Protein AF-A0A455SJP2-F1 (afdb_monomer_lite)

Organism: NCBI:txid2490863

Secondary structure (DSSP, 8-state):
----EEEEEEHHHHHHHHHHH-TT-EEEE-HHHH-TTS-S-SEEEHHHHHHHHHHH-TTGGGSEEEEEE-SS-EEEE-TTT-SSEEEEEE-TT-PPPTTSGGGSS------

Structure (mmCIF, N/CA/C/O backbone):
data_AF-A0A455SJP2-F1
#
_entry.id   AF-A0A455SJP2-F1
#
loop_
_atom_site.group_PDB
_atom_site.id
_atom_site.type_symbol
_atom_site.label_atom_id
_atom_site.label_alt_id
_atom_site.label_comp_id
_atom_site.label_asym_id
_atom_site.label_entity_id
_atom_site.label_seq_id
_atom_site.pdbx_PDB_ins_code
_atom_site.Cartn_x
_atom_site.Cartn_y
_atom_site.Cartn_z
_atom_site.occupancy
_atom_site.B_iso_or_equiv
_atom_site.auth_seq_id
_atom_site.auth_comp_id
_atom_site.auth_asym_id
_atom_site.auth_atom_id
_atom_site.pdbx_PDB_model_num
ATOM 1 N N . MET A 1 1 ? 4.182 24.816 -8.956 1.00 43.69 1 MET A N 1
ATOM 2 C CA . MET A 1 1 ? 3.120 24.261 -8.093 1.00 43.69 1 MET A CA 1
ATOM 3 C C . MET A 1 1 ? 3.135 22.757 -8.283 1.00 43.69 1 MET A C 1
ATOM 5 O O . MET A 1 1 ? 2.723 22.291 -9.335 1.00 43.69 1 MET A O 1
ATOM 9 N N . SER A 1 2 ? 3.722 22.009 -7.352 1.00 52.28 2 SER A N 1
ATOM 10 C CA . SER A 1 2 ? 3.678 20.546 -7.406 1.00 52.28 2 SER A CA 1
ATOM 11 C C . SER A 1 2 ? 2.285 20.118 -6.950 1.00 52.28 2 SER A C 1
ATOM 13 O O . SER A 1 2 ? 1.953 20.310 -5.784 1.00 52.28 2 SER A O 1
ATOM 15 N N . ASN A 1 3 ? 1.448 19.618 -7.861 1.00 63.84 3 ASN A N 1
ATOM 16 C CA . ASN A 1 3 ? 0.133 19.092 -7.498 1.00 63.84 3 ASN A CA 1
ATOM 17 C C . ASN A 1 3 ? 0.332 17.815 -6.679 1.00 63.84 3 ASN A C 1
ATOM 19 O O . ASN A 1 3 ? 0.771 16.794 -7.207 1.00 63.84 3 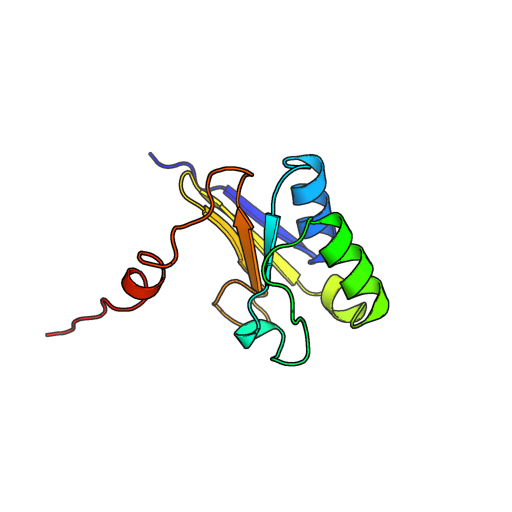ASN A O 1
ATOM 23 N N . MET A 1 4 ? 0.043 17.906 -5.385 1.00 76.81 4 MET A N 1
ATOM 24 C CA . MET A 1 4 ? -0.079 16.757 -4.502 1.00 76.81 4 MET A CA 1
ATOM 25 C C . MET A 1 4 ? -1.540 16.313 -4.522 1.00 76.81 4 MET A C 1
ATOM 27 O O . MET A 1 4 ? -2.436 17.136 -4.343 1.00 76.81 4 MET A O 1
ATOM 31 N N . MET A 1 5 ? -1.776 15.033 -4.788 1.00 84.00 5 MET A N 1
ATOM 32 C CA . MET A 1 5 ? -3.092 14.416 -4.705 1.00 84.00 5 MET A CA 1
ATOM 33 C C . MET A 1 5 ? -3.106 13.436 -3.545 1.00 84.00 5 MET A C 1
ATOM 35 O O . MET A 1 5 ? -2.191 12.628 -3.393 1.00 84.00 5 MET A O 1
ATOM 39 N N . GLU A 1 6 ? -4.166 13.501 -2.755 1.00 89.12 6 GLU A N 1
ATOM 40 C CA . GLU A 1 6 ? -4.402 12.590 -1.647 1.00 89.12 6 GLU A CA 1
ATOM 41 C C . GLU A 1 6 ? -5.743 11.894 -1.851 1.00 89.12 6 GLU A C 1
ATOM 43 O O . GLU A 1 6 ? -6.701 12.492 -2.347 1.00 89.12 6 GLU A O 1
ATOM 48 N N . PHE A 1 7 ? -5.798 10.619 -1.492 1.00 89.56 7 PHE A N 1
ATOM 49 C CA . PHE A 1 7 ? -7.013 9.818 -1.521 1.00 89.56 7 PHE A CA 1
ATOM 50 C C . PHE A 1 7 ? -7.047 8.937 -0.275 1.00 89.56 7 PHE A C 1
ATOM 52 O O . PHE A 1 7 ? -6.045 8.305 0.048 1.00 89.56 7 PHE A O 1
ATOM 59 N N . GLU A 1 8 ? -8.180 8.910 0.420 1.00 94.00 8 GLU A N 1
ATOM 60 C CA . GLU A 1 8 ? -8.366 8.163 1.665 1.00 94.00 8 GLU A CA 1
ATOM 61 C C . GLU A 1 8 ? -9.541 7.200 1.514 1.00 94.00 8 GLU A C 1
ATOM 63 O O . GLU A 1 8 ? -10.636 7.607 1.128 1.00 94.00 8 GLU A O 1
ATOM 68 N N . ASP A 1 9 ? -9.291 5.924 1.792 1.00 95.75 9 ASP A N 1
ATOM 69 C CA . ASP A 1 9 ? -10.266 4.830 1.747 1.00 95.75 9 ASP A CA 1
ATOM 70 C C . ASP A 1 9 ? -9.669 3.622 2.494 1.00 95.75 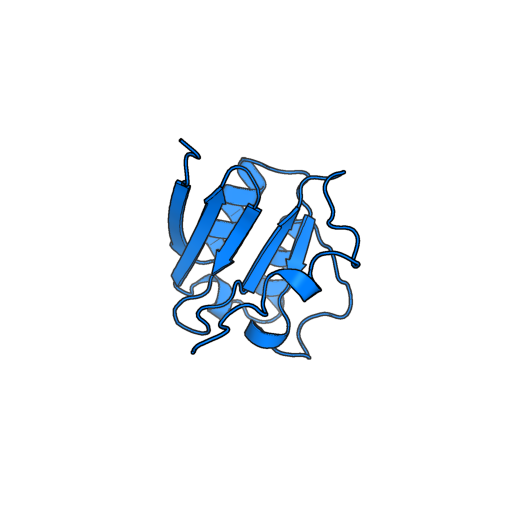9 ASP A C 1
ATOM 72 O O . ASP A 1 9 ? -8.615 3.723 3.114 1.00 95.75 9 ASP A O 1
ATOM 76 N N . THR A 1 10 ? -10.292 2.455 2.433 1.00 96.62 10 THR A N 1
ATOM 77 C CA . THR A 1 10 ? -9.679 1.190 2.849 1.00 96.62 10 THR A CA 1
ATOM 78 C C . THR A 1 10 ? -8.402 0.891 2.057 1.00 96.62 10 THR A C 1
ATOM 80 O O . THR A 1 10 ? -8.253 1.290 0.892 1.00 96.62 10 THR A O 1
ATOM 83 N N . LEU A 1 11 ? -7.479 0.135 2.656 1.00 95.19 11 LEU A N 1
ATOM 84 C CA . LEU A 1 11 ? -6.261 -0.320 1.983 1.00 95.19 11 LEU A CA 1
ATOM 85 C C . LEU A 1 11 ? -6.581 -1.081 0.689 1.00 95.19 11 LEU A C 1
ATOM 87 O O . LEU A 1 11 ? -5.916 -0.871 -0.329 1.00 95.19 11 LEU A O 1
ATOM 91 N N . ARG A 1 12 ? -7.631 -1.907 0.694 1.00 95.38 12 ARG A N 1
ATOM 92 C CA . ARG A 1 12 ? -8.132 -2.614 -0.490 1.00 95.38 12 ARG A CA 1
ATOM 93 C C . ARG A 1 12 ? -8.442 -1.653 -1.631 1.00 95.38 12 ARG A C 1
ATOM 95 O O . ARG A 1 12 ? -7.900 -1.813 -2.726 1.00 95.38 12 ARG A O 1
ATOM 102 N N . ASN A 1 13 ? -9.272 -0.645 -1.376 1.00 94.69 13 ASN A N 1
ATOM 103 C CA . ASN A 1 13 ? -9.681 0.319 -2.395 1.00 94.69 13 ASN A CA 1
ATOM 104 C C . ASN A 1 13 ? -8.494 1.164 -2.870 1.00 94.69 13 ASN A C 1
ATOM 106 O O . ASN A 1 13 ? -8.348 1.408 -4.068 1.00 94.69 13 ASN A O 1
ATOM 110 N N . CYS A 1 14 ? -7.588 1.535 -1.962 1.00 93.69 14 CYS A N 1
ATOM 111 C CA . CYS A 1 14 ? -6.342 2.223 -2.298 1.00 93.69 14 CYS A CA 1
ATOM 112 C C . CYS A 1 14 ? -5.469 1.402 -3.265 1.00 93.69 14 CYS A C 1
ATOM 114 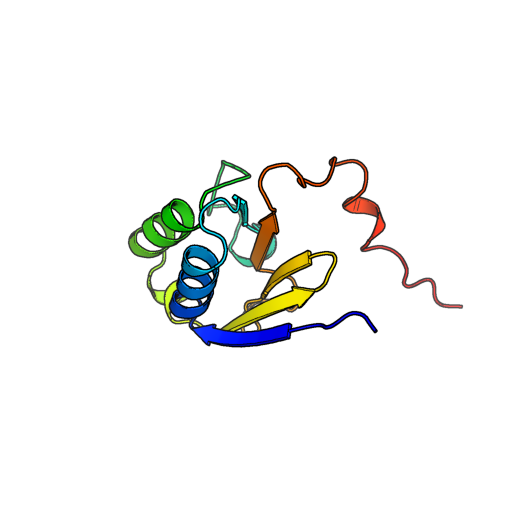O O . CYS A 1 14 ? -5.040 1.914 -4.303 1.00 93.69 14 CYS A O 1
ATOM 116 N N . LEU A 1 15 ? -5.244 0.117 -2.974 1.00 91.81 15 LEU A N 1
ATOM 117 C CA . LEU A 1 15 ? -4.462 -0.782 -3.829 1.00 91.81 15 LEU A CA 1
ATOM 118 C C . LEU A 1 15 ? -5.155 -1.039 -5.176 1.00 91.81 15 LEU A C 1
ATOM 120 O O . LEU A 1 15 ? -4.501 -1.039 -6.218 1.00 91.81 15 LEU A O 1
ATOM 124 N N . GLN A 1 16 ? -6.479 -1.192 -5.197 1.00 91.50 16 GLN A N 1
ATOM 125 C CA . GLN A 1 16 ? -7.240 -1.340 -6.443 1.00 91.50 16 GLN A CA 1
ATOM 126 C C . GLN A 1 16 ? -7.177 -0.077 -7.313 1.00 91.50 16 GLN A C 1
ATOM 128 O O . GLN A 1 16 ? -6.966 -0.166 -8.526 1.00 91.50 16 GLN A O 1
ATOM 133 N N . ALA A 1 17 ? -7.295 1.106 -6.707 1.00 89.88 17 ALA A N 1
ATOM 134 C CA . ALA A 1 17 ? -7.180 2.383 -7.403 1.00 89.88 17 ALA A CA 1
ATOM 135 C C . ALA A 1 17 ? -5.788 2.564 -8.028 1.00 89.88 17 ALA A C 1
ATOM 137 O O . ALA A 1 17 ? -5.670 3.034 -9.164 1.00 89.88 17 ALA A O 1
ATOM 138 N N . VAL A 1 18 ? -4.742 2.153 -7.309 1.00 87.56 18 VAL A N 1
ATOM 139 C CA . VAL A 1 18 ? -3.370 2.099 -7.818 1.00 87.56 18 VAL A CA 1
ATOM 140 C C . VAL A 1 18 ? -3.266 1.147 -9.002 1.00 87.56 18 VAL A C 1
ATOM 142 O O . VAL A 1 18 ? -2.797 1.558 -10.060 1.00 87.56 18 VAL A O 1
ATOM 145 N N . GLN A 1 19 ? -3.717 -0.101 -8.852 1.00 87.94 19 GLN A N 1
ATOM 146 C CA . GLN A 1 19 ? -3.628 -1.115 -9.903 1.00 87.94 19 GLN A CA 1
ATOM 147 C C . GLN A 1 19 ? -4.358 -0.668 -11.176 1.00 87.94 19 GLN A C 1
ATOM 149 O O . GLN A 1 19 ? -3.876 -0.909 -12.282 1.00 87.94 19 GLN A O 1
ATOM 154 N N . SER A 1 20 ? -5.502 0.006 -11.031 1.00 87.88 20 SER A N 1
ATOM 155 C CA . SER A 1 20 ? -6.276 0.516 -12.163 1.00 87.88 20 SER A CA 1
ATOM 156 C C . SER A 1 20 ? -5.570 1.652 -12.904 1.00 87.88 20 SER A C 1
ATOM 158 O O . SER A 1 20 ? -5.672 1.721 -14.127 1.00 87.88 20 SER A O 1
ATOM 160 N N . ARG A 1 21 ? -4.895 2.561 -12.191 1.00 84.56 21 ARG A N 1
ATOM 161 C CA . ARG A 1 21 ? -4.238 3.732 -12.800 1.00 84.56 21 ARG A CA 1
ATOM 162 C C . ARG A 1 21 ? -2.820 3.437 -13.269 1.00 84.56 21 ARG A C 1
ATOM 164 O O . ARG A 1 21 ? -2.350 4.044 -14.227 1.00 84.56 21 ARG A O 1
ATOM 171 N N . PHE A 1 22 ? -2.150 2.508 -12.603 1.00 83.31 22 PHE A N 1
ATOM 172 C CA . PHE A 1 22 ? -0.742 2.218 -12.806 1.00 83.31 22 PHE A CA 1
ATOM 173 C C . PHE A 1 22 ? -0.469 0.705 -12.771 1.00 83.31 22 PHE A C 1
ATOM 175 O O . PHE A 1 22 ? 0.204 0.201 -11.869 1.00 83.31 22 PHE A O 1
ATOM 182 N N . PRO A 1 23 ? -0.958 -0.046 -13.771 1.00 81.81 23 PRO A N 1
ATOM 183 C CA . PRO A 1 23 ? -0.954 -1.509 -13.745 1.00 81.81 23 PRO A CA 1
ATOM 184 C C . PRO A 1 23 ? 0.444 -2.139 -13.776 1.00 81.81 23 PRO A C 1
ATOM 186 O O . PRO A 1 23 ? 0.595 -3.319 -13.473 1.00 81.81 23 PRO A O 1
ATOM 189 N N . THR A 1 24 ? 1.467 -1.372 -14.159 1.00 83.50 24 THR A N 1
ATOM 190 C CA . THR A 1 24 ? 2.863 -1.824 -14.243 1.00 83.50 24 THR A CA 1
ATOM 191 C C . THR A 1 24 ? 3.724 -1.350 -13.075 1.00 83.50 24 THR A C 1
ATOM 193 O O . THR A 1 24 ? 4.948 -1.472 -13.149 1.00 83.50 24 THR A O 1
ATOM 196 N N . ASN A 1 25 ? 3.129 -0.755 -12.039 1.00 85.62 25 ASN A N 1
ATOM 197 C CA . ASN A 1 25 ? 3.888 -0.283 -10.890 1.00 85.62 25 ASN A CA 1
ATOM 198 C C . ASN A 1 25 ? 4.414 -1.439 -10.046 1.00 85.62 25 ASN A C 1
ATOM 200 O O . ASN A 1 25 ? 3.814 -2.510 -9.948 1.00 85.62 25 ASN A O 1
ATOM 204 N N . LEU A 1 26 ? 5.552 -1.170 -9.420 1.00 88.94 26 LEU A N 1
ATOM 205 C CA . LEU A 1 26 ? 6.145 -2.012 -8.403 1.00 88.94 26 LEU A CA 1
ATOM 206 C C . LEU A 1 26 ? 5.884 -1.385 -7.040 1.00 88.94 26 LEU A C 1
ATOM 208 O O . LEU A 1 26 ? 6.044 -0.183 -6.861 1.00 88.94 26 LEU A O 1
ATOM 212 N N . ILE A 1 27 ? 5.491 -2.214 -6.091 1.00 89.94 27 ILE A N 1
ATOM 213 C CA . ILE A 1 27 ? 5.280 -1.874 -4.698 1.00 89.94 27 ILE A CA 1
ATOM 214 C C . ILE A 1 27 ? 6.456 -2.411 -3.895 1.00 89.94 27 ILE A C 1
ATOM 216 O O . ILE A 1 27 ? 6.775 -3.598 -3.980 1.00 89.94 27 ILE A O 1
ATOM 220 N N . GLU A 1 28 ? 7.069 -1.538 -3.107 1.00 89.19 28 GLU A N 1
ATOM 221 C CA . GLU A 1 28 ? 7.919 -1.909 -1.982 1.00 89.19 28 GLU A CA 1
ATOM 222 C C . GLU A 1 28 ? 7.109 -1.850 -0.697 1.00 89.19 28 GLU A C 1
ATOM 224 O O . GLU A 1 28 ? 6.375 -0.893 -0.452 1.00 89.19 28 GLU A O 1
ATOM 229 N N . VAL A 1 29 ? 7.244 -2.895 0.110 1.00 88.31 29 VAL A N 1
ATOM 230 C CA . VAL A 1 29 ? 6.532 -3.042 1.376 1.00 88.31 29 VAL A CA 1
ATOM 231 C C . VAL A 1 29 ? 7.441 -2.595 2.513 1.00 88.31 29 VAL A C 1
ATOM 233 O O . VAL A 1 29 ? 8.562 -3.091 2.644 1.00 88.31 29 VAL A O 1
ATOM 236 N N . ASN A 1 30 ? 6.945 -1.696 3.359 1.00 88.38 30 ASN A N 1
ATOM 237 C CA . ASN A 1 30 ? 7.642 -1.279 4.563 1.00 88.38 30 ASN A CA 1
ATOM 238 C C . ASN A 1 30 ? 7.457 -2.312 5.682 1.00 88.38 30 ASN A C 1
ATOM 240 O O . ASN A 1 30 ? 6.406 -2.388 6.325 1.00 88.38 30 ASN A O 1
ATOM 244 N N . GLN A 1 31 ? 8.503 -3.095 5.929 1.00 86.06 31 GLN A N 1
ATOM 245 C CA . GLN A 1 31 ? 8.505 -4.112 6.980 1.00 86.06 31 GLN A CA 1
ATOM 246 C C . GLN A 1 31 ? 8.473 -3.511 8.386 1.00 86.06 31 GLN A C 1
ATOM 248 O O . GLN A 1 31 ? 8.006 -4.176 9.301 1.00 86.06 31 GLN A O 1
ATOM 253 N N . ASP A 1 32 ? 8.869 -2.251 8.565 1.00 85.50 32 ASP A N 1
ATOM 254 C CA . ASP A 1 32 ? 8.789 -1.592 9.871 1.00 85.50 32 ASP A CA 1
ATOM 255 C C . ASP A 1 32 ? 7.336 -1.245 10.238 1.00 85.50 32 ASP A C 1
ATOM 257 O O . ASP A 1 32 ? 6.995 -1.134 11.414 1.00 85.50 32 ASP A O 1
ATOM 261 N N . VAL A 1 33 ? 6.459 -1.097 9.235 1.00 86.75 33 VAL A N 1
ATOM 262 C CA . VAL A 1 33 ? 5.031 -0.791 9.434 1.00 86.75 33 VAL A CA 1
ATOM 263 C C . VAL A 1 33 ? 4.183 -2.059 9.472 1.00 86.75 33 VAL A C 1
ATOM 265 O O . VAL A 1 33 ? 3.239 -2.143 10.257 1.00 86.75 33 VAL A O 1
ATOM 268 N N . LEU A 1 34 ? 4.501 -3.047 8.628 1.00 84.94 34 LEU A N 1
ATOM 269 C CA . LEU A 1 34 ? 3.723 -4.287 8.542 1.00 84.94 34 LEU A CA 1
ATOM 270 C C . LEU A 1 34 ? 4.285 -5.426 9.409 1.00 84.94 34 LEU A C 1
ATOM 272 O O . LEU A 1 34 ? 3.536 -6.321 9.792 1.00 84.94 34 LEU A O 1
ATOM 276 N N . GLY A 1 35 ? 5.571 -5.382 9.759 1.00 79.00 35 GLY A N 1
ATOM 277 C CA . GLY A 1 35 ? 6.308 -6.405 10.507 1.00 79.00 35 GLY A CA 1
ATOM 278 C C . GLY A 1 35 ? 7.331 -7.174 9.652 1.00 79.00 35 GLY A C 1
ATOM 279 O O . GLY A 1 35 ? 7.161 -7.367 8.451 1.00 79.00 35 GLY A O 1
ATOM 280 N N . GLU A 1 36 ? 8.394 -7.688 10.280 1.00 66.12 36 GLU A N 1
ATOM 281 C CA . GLU A 1 36 ? 9.495 -8.406 9.599 1.00 66.12 36 GLU A CA 1
ATOM 282 C C . GLU A 1 36 ? 9.080 -9.751 8.976 1.00 66.12 36 GLU A C 1
ATOM 284 O O . GLU A 1 36 ? 9.699 -10.241 8.033 1.00 66.12 36 GLU A O 1
ATOM 289 N N . ARG A 1 37 ? 8.008 -10.376 9.481 1.00 63.19 37 ARG A N 1
ATOM 290 C CA . ARG A 1 37 ? 7.540 -11.695 9.001 1.00 63.19 37 ARG A CA 1
ATOM 291 C C . ARG A 1 37 ? 6.789 -11.637 7.677 1.00 63.19 37 ARG A C 1
ATOM 293 O O . ARG A 1 37 ? 6.321 -12.660 7.185 1.00 63.19 37 ARG A O 1
ATOM 300 N N . VAL A 1 38 ? 6.637 -10.438 7.140 1.00 60.41 38 VAL A N 1
ATOM 301 C CA . VAL A 1 38 ? 5.619 -10.142 6.151 1.00 60.41 38 VAL A CA 1
ATOM 302 C C . VAL A 1 38 ? 6.117 -10.408 4.734 1.00 60.41 38 VAL A C 1
ATOM 304 O O . VAL A 1 38 ? 5.336 -10.892 3.924 1.00 60.41 38 VAL A O 1
ATOM 307 N N . PHE A 1 39 ? 7.408 -10.218 4.425 1.00 63.44 39 PHE A N 1
ATOM 308 C CA . PHE A 1 39 ? 7.916 -10.502 3.076 1.00 63.44 39 PHE A CA 1
ATOM 309 C C . PHE A 1 39 ? 9.440 -10.621 2.968 1.00 63.44 39 PHE A C 1
ATOM 311 O O . PHE A 1 39 ? 10.178 -9.825 3.530 1.00 63.44 39 PHE A O 1
ATOM 318 N N . SER A 1 40 ? 9.928 -11.544 2.135 1.00 61.34 40 SER A N 1
ATOM 319 C CA . SER A 1 40 ? 11.356 -11.664 1.788 1.00 61.34 40 SER A CA 1
ATOM 320 C C . SER A 1 40 ? 11.742 -11.004 0.454 1.00 61.34 40 SER A C 1
ATOM 322 O O . SER A 1 40 ? 12.928 -10.848 0.167 1.00 61.34 40 SER A O 1
ATOM 324 N N . LEU A 1 41 ? 10.770 -10.600 -0.375 1.00 62.06 41 LEU A N 1
ATOM 325 C CA . LEU A 1 41 ? 11.007 -10.048 -1.715 1.00 62.06 41 LEU A CA 1
ATOM 326 C C . LEU A 1 41 ? 10.579 -8.576 -1.787 1.00 62.06 41 LEU A C 1
ATOM 328 O O . LEU A 1 41 ? 9.450 -8.237 -1.454 1.00 62.06 41 LEU A O 1
ATOM 332 N N . ARG A 1 42 ? 11.518 -7.716 -2.213 1.00 70.19 42 ARG A N 1
ATOM 333 C CA . ARG A 1 42 ? 11.460 -6.245 -2.092 1.00 70.19 42 ARG A CA 1
ATOM 334 C C . ARG A 1 42 ? 10.436 -5.539 -2.976 1.00 70.19 42 ARG A C 1
ATOM 336 O O . ARG A 1 42 ? 9.872 -4.555 -2.529 1.00 70.19 42 ARG A O 1
ATOM 343 N N . TYR A 1 43 ? 10.237 -5.999 -4.210 1.00 82.12 43 TYR A N 1
ATOM 344 C CA . TYR A 1 43 ? 9.389 -5.322 -5.195 1.00 82.12 43 TYR A CA 1
ATOM 345 C C . TYR A 1 43 ? 8.373 -6.293 -5.789 1.00 82.12 43 TYR A C 1
ATOM 347 O O . TYR A 1 43 ? 8.745 -7.382 -6.238 1.00 82.12 43 TYR A O 1
ATOM 355 N N . ARG A 1 44 ? 7.099 -5.894 -5.801 1.00 84.56 44 ARG A N 1
ATOM 356 C CA . ARG A 1 44 ? 5.966 -6.707 -6.265 1.00 84.56 44 ARG A CA 1
ATOM 357 C C . ARG A 1 44 ? 4.988 -5.909 -7.097 1.00 84.56 44 ARG A C 1
ATOM 359 O O . ARG A 1 44 ? 4.849 -4.712 -6.903 1.00 84.56 44 ARG A O 1
ATOM 366 N N . SER A 1 45 ? 4.276 -6.564 -7.999 1.00 88.38 45 SER A N 1
ATOM 367 C CA . SER A 1 45 ? 3.101 -5.939 -8.606 1.00 88.38 45 SER A CA 1
ATOM 368 C C . SER A 1 45 ? 2.016 -5.705 -7.551 1.00 88.38 45 SER A C 1
ATOM 370 O O . SER A 1 45 ? 1.933 -6.429 -6.557 1.00 88.38 45 SER A O 1
ATOM 372 N N . THR A 1 46 ? 1.147 -4.718 -7.769 1.00 88.94 46 THR A N 1
ATOM 373 C CA . THR A 1 46 ? 0.027 -4.468 -6.851 1.00 88.94 46 THR A CA 1
ATOM 374 C C . THR A 1 46 ? -0.894 -5.686 -6.727 1.00 88.94 46 THR A C 1
ATOM 376 O O . THR A 1 46 ? -1.359 -5.978 -5.629 1.00 88.94 46 THR A O 1
ATOM 379 N N . LEU A 1 47 ? -1.084 -6.455 -7.807 1.00 88.38 47 LEU A N 1
ATOM 380 C CA . LEU A 1 47 ? -1.830 -7.720 -7.778 1.00 88.38 47 LEU A CA 1
ATOM 381 C C . LEU A 1 47 ? -1.230 -8.747 -6.812 1.00 88.38 47 LEU A C 1
ATOM 383 O O . LEU A 1 47 ? -1.967 -9.351 -6.039 1.00 88.38 47 LEU A O 1
ATOM 387 N N . GLU A 1 48 ? 0.092 -8.938 -6.832 1.00 88.62 48 GLU A N 1
ATOM 388 C CA . GLU A 1 48 ? 0.759 -9.872 -5.917 1.00 88.62 48 GLU A CA 1
ATOM 389 C C . GLU A 1 48 ? 0.612 -9.435 -4.456 1.00 88.62 48 GLU A C 1
ATOM 391 O O . GLU A 1 48 ? 0.417 -10.283 -3.590 1.00 88.62 48 GLU A O 1
ATOM 396 N N . VAL A 1 49 ? 0.678 -8.127 -4.179 1.00 89.38 49 VAL A N 1
ATOM 397 C CA . VAL A 1 49 ? 0.494 -7.588 -2.820 1.00 89.38 49 VAL A CA 1
ATOM 398 C C . VAL A 1 49 ? -0.935 -7.808 -2.329 1.00 89.38 49 VAL A C 1
ATOM 400 O O . VAL A 1 49 ? -1.114 -8.268 -1.205 1.00 89.38 49 VAL A O 1
ATOM 403 N N . VAL A 1 50 ? -1.944 -7.530 -3.161 1.00 89.94 50 VAL A N 1
ATOM 404 C CA . VAL A 1 50 ? -3.353 -7.766 -2.805 1.00 89.94 50 VAL A CA 1
ATOM 405 C C . VAL A 1 50 ? -3.600 -9.251 -2.552 1.00 89.94 50 VAL A C 1
ATOM 407 O O . VAL A 1 50 ? -4.095 -9.601 -1.486 1.00 89.94 50 VAL A O 1
ATOM 410 N N . ALA A 1 51 ? -3.205 -10.122 -3.484 1.00 89.75 51 ALA A N 1
ATOM 411 C CA . ALA A 1 51 ? -3.421 -11.562 -3.361 1.00 89.75 51 ALA A CA 1
ATOM 412 C C . ALA A 1 51 ? -2.732 -12.150 -2.120 1.00 89.75 51 ALA A C 1
ATOM 414 O O . ALA A 1 51 ? -3.270 -13.035 -1.457 1.00 89.75 51 ALA A O 1
ATOM 415 N N . TRP A 1 52 ? -1.540 -11.652 -1.790 1.00 87.00 52 TRP A N 1
ATOM 416 C CA . TRP A 1 52 ? -0.849 -12.055 -0.574 1.00 87.00 52 TRP A CA 1
ATOM 417 C C . TRP A 1 52 ? -1.580 -11.565 0.684 1.00 87.00 52 TRP A C 1
ATOM 419 O O . TRP A 1 52 ? -1.839 -12.381 1.565 1.00 87.00 52 TRP A O 1
ATOM 429 N N . LEU A 1 53 ? -1.989 -10.291 0.744 1.00 89.25 53 LEU A N 1
ATOM 430 C CA . LEU A 1 53 ? -2.725 -9.745 1.890 1.00 89.25 53 LEU A CA 1
ATOM 431 C C . LEU A 1 53 ? -4.038 -10.483 2.140 1.00 89.25 53 LEU A C 1
ATOM 433 O O . LEU A 1 53 ? -4.364 -10.776 3.285 1.00 89.25 53 LEU A O 1
ATOM 437 N N . GLU A 1 54 ? -4.759 -10.844 1.081 1.00 91.56 54 GLU A N 1
ATOM 438 C CA . GLU A 1 54 ? -5.986 -11.638 1.190 1.00 91.56 54 GLU A CA 1
ATOM 439 C C . GLU A 1 54 ? -5.751 -12.991 1.868 1.00 91.56 54 GLU A C 1
ATOM 441 O O . GLU A 1 54 ? -6.648 -13.510 2.533 1.00 91.56 54 GLU A O 1
ATOM 446 N N . HIS A 1 55 ? -4.552 -13.557 1.721 1.00 88.62 55 HIS A N 1
ATOM 447 C CA . HIS A 1 55 ? -4.201 -14.847 2.299 1.00 88.62 55 HIS A CA 1
ATOM 448 C C . HIS A 1 55 ? -3.597 -14.740 3.704 1.00 88.62 55 HIS A C 1
ATOM 450 O O . HIS A 1 55 ? -3.830 -15.617 4.534 1.00 88.62 55 HIS A O 1
ATOM 456 N N . THR A 1 56 ? -2.798 -13.705 3.975 1.00 86.44 56 THR A N 1
ATOM 457 C CA . THR A 1 56 ? -2.023 -13.609 5.221 1.00 86.44 56 THR A CA 1
ATOM 458 C C . THR A 1 56 ? -2.650 -12.723 6.280 1.00 86.44 56 THR A C 1
ATOM 460 O O . THR A 1 56 ? -2.546 -13.041 7.461 1.00 86.44 56 THR A O 1
ATOM 463 N N . ASP A 1 57 ? -3.259 -11.609 5.879 1.00 88.56 57 ASP A N 1
ATOM 464 C CA . ASP A 1 57 ? -3.889 -10.657 6.792 1.00 88.56 57 ASP A CA 1
ATOM 465 C C . ASP A 1 57 ? -5.016 -9.895 6.072 1.00 88.56 57 ASP A C 1
ATOM 467 O O . ASP A 1 57 ? -4.868 -8.722 5.710 1.00 88.56 57 ASP A O 1
ATOM 471 N N . PRO A 1 58 ? -6.161 -10.555 5.822 1.00 90.62 58 PRO A N 1
ATOM 472 C CA . PRO A 1 58 ? -7.277 -9.928 5.127 1.00 90.62 58 PRO A CA 1
ATOM 473 C C . PRO A 1 58 ? -7.904 -8.787 5.935 1.00 90.62 58 PRO A C 1
ATOM 475 O O . PRO A 1 58 ? -8.569 -7.938 5.351 1.00 90.62 58 PRO A O 1
ATOM 478 N N . ALA A 1 59 ? -7.691 -8.738 7.255 1.00 92.12 59 ALA A N 1
ATOM 479 C CA . ALA A 1 59 ? -8.170 -7.639 8.087 1.00 92.12 59 ALA A CA 1
ATOM 480 C C . ALA A 1 59 ? -7.410 -6.338 7.791 1.00 92.12 59 ALA A C 1
ATOM 482 O O . ALA A 1 59 ? -8.025 -5.274 7.774 1.00 92.12 59 ALA A O 1
ATOM 483 N N . LEU A 1 60 ? -6.112 -6.421 7.467 1.00 91.50 60 LEU A N 1
ATOM 484 C CA . LEU A 1 60 ? -5.320 -5.259 7.053 1.00 91.50 60 LEU A CA 1
ATOM 485 C C . LEU A 1 60 ? -5.906 -4.563 5.815 1.00 91.50 60 LEU A C 1
ATOM 487 O O . LEU A 1 60 ? -5.829 -3.344 5.693 1.00 91.50 60 LEU A O 1
ATOM 491 N N . LEU A 1 61 ? -6.507 -5.320 4.892 1.00 93.69 61 LEU A N 1
ATOM 492 C CA . LEU A 1 61 ? -7.115 -4.764 3.677 1.00 93.69 61 LEU A CA 1
ATOM 493 C C . LEU A 1 61 ? -8.307 -3.847 3.965 1.00 93.69 61 LEU A C 1
ATOM 495 O O . LEU A 1 61 ? -8.604 -2.972 3.154 1.00 93.69 61 LEU A O 1
ATOM 499 N N . GLU A 1 62 ? -8.953 -4.021 5.111 1.00 96.00 62 GLU A N 1
ATOM 500 C CA . GLU A 1 62 ? -10.105 -3.224 5.527 1.00 96.00 62 GLU A CA 1
ATOM 501 C C . GLU A 1 62 ? -9.694 -2.017 6.390 1.00 96.00 62 GLU A C 1
ATOM 503 O O . GLU A 1 62 ? -10.537 -1.198 6.756 1.00 96.00 62 GLU A O 1
ATOM 508 N N . GLU A 1 63 ? -8.403 -1.866 6.709 1.00 95.56 63 GLU A N 1
ATOM 509 C CA . GLU A 1 63 ? -7.928 -0.724 7.485 1.00 95.56 63 GLU A CA 1
ATOM 510 C C . GLU A 1 63 ? -7.968 0.581 6.681 1.00 95.56 63 GLU A C 1
ATOM 512 O O . GLU A 1 63 ? -7.700 0.573 5.474 1.00 95.56 63 GLU A O 1
ATOM 517 N N . PRO A 1 64 ? -8.231 1.724 7.345 1.00 96.94 64 PRO A N 1
ATOM 518 C CA . PRO A 1 64 ? -8.078 3.032 6.732 1.00 96.94 64 PRO A CA 1
ATOM 519 C C . PRO A 1 64 ? -6.659 3.231 6.201 1.00 96.94 64 PRO A C 1
ATOM 521 O O . PRO A 1 64 ? -5.673 3.047 6.917 1.00 96.94 64 PRO A O 1
ATOM 524 N N . ALA A 1 65 ? -6.571 3.661 4.953 1.00 96.56 65 ALA A N 1
ATOM 525 C CA . ALA A 1 65 ? -5.345 3.917 4.234 1.00 96.56 65 ALA A CA 1
ATOM 526 C C . ALA A 1 65 ? -5.432 5.257 3.502 1.00 96.56 65 ALA A C 1
ATOM 528 O O . ALA A 1 65 ? -6.500 5.732 3.113 1.00 96.56 65 ALA A O 1
ATOM 529 N N . LYS A 1 66 ? -4.267 5.863 3.297 1.00 95.25 66 LYS A N 1
ATOM 530 C CA . LYS A 1 66 ? -4.118 7.123 2.582 1.00 95.25 66 LYS A CA 1
ATOM 531 C C . LYS A 1 66 ? -3.106 6.960 1.465 1.00 95.25 66 LYS A C 1
ATOM 533 O O . LYS A 1 66 ? -1.934 6.708 1.728 1.00 95.25 66 LYS A O 1
ATOM 538 N N . VAL A 1 67 ? -3.547 7.133 0.228 1.00 92.94 67 VAL A N 1
ATOM 539 C CA . VAL A 1 67 ? -2.675 7.268 -0.938 1.00 92.94 67 VAL A CA 1
ATOM 540 C C . VAL A 1 67 ? -2.217 8.718 -1.018 1.00 92.94 67 VAL A C 1
ATOM 542 O O . VAL A 1 67 ? -3.039 9.632 -1.063 1.00 92.94 67 VAL A O 1
ATOM 545 N N . VAL A 1 68 ? -0.907 8.920 -1.096 1.00 90.88 68 VAL A N 1
ATOM 546 C CA . VAL A 1 68 ? -0.283 10.218 -1.349 1.00 90.88 68 VAL A CA 1
ATOM 547 C C . VAL A 1 68 ? 0.459 10.131 -2.675 1.00 90.88 68 VAL A C 1
ATOM 549 O O . VAL A 1 68 ? 1.358 9.309 -2.849 1.00 90.88 68 VAL A O 1
ATOM 552 N N . VAL A 1 69 ? 0.077 10.976 -3.630 1.00 85.81 69 VAL A N 1
ATOM 553 C CA . VAL A 1 69 ? 0.711 11.082 -4.947 1.00 85.81 69 VAL A CA 1
ATOM 554 C C . VAL A 1 69 ? 1.264 12.486 -5.119 1.00 85.81 69 VAL A C 1
ATOM 556 O O . VAL A 1 69 ? 0.560 13.478 -4.955 1.00 85.81 69 VAL A O 1
ATOM 559 N N . SER A 1 70 ? 2.529 12.582 -5.496 1.00 84.06 70 SER A N 1
ATOM 560 C CA . SER A 1 70 ? 3.175 13.822 -5.904 1.00 84.06 70 SER A CA 1
ATOM 561 C C . SER A 1 70 ? 3.955 13.603 -7.198 1.00 84.06 70 SER A C 1
ATOM 563 O O . SER A 1 70 ? 4.054 12.488 -7.707 1.00 84.06 70 SER A O 1
ATOM 565 N N . ALA A 1 71 ? 4.564 14.669 -7.720 1.00 77.50 71 ALA A N 1
ATOM 566 C CA . ALA A 1 71 ? 5.443 14.576 -8.885 1.00 77.50 71 ALA A CA 1
ATOM 567 C C . ALA A 1 71 ? 6.664 13.656 -8.669 1.00 77.50 71 ALA A C 1
ATOM 569 O O . ALA A 1 71 ? 7.278 13.234 -9.643 1.00 77.50 71 ALA A O 1
ATOM 570 N N . GLN A 1 72 ? 7.036 13.373 -7.416 1.00 74.25 72 GLN A N 1
ATOM 571 C CA . GLN A 1 72 ? 8.251 12.626 -7.070 1.00 74.25 72 GLN A CA 1
ATOM 572 C C . GLN A 1 72 ? 7.973 11.260 -6.442 1.00 74.25 72 GLN A C 1
ATOM 574 O O . GLN A 1 72 ? 8.842 10.394 -6.476 1.00 74.25 72 GLN A O 1
ATOM 579 N N . LYS A 1 73 ? 6.793 11.059 -5.847 1.00 81.31 73 LYS A N 1
ATOM 580 C CA . LYS A 1 73 ? 6.487 9.841 -5.095 1.00 81.31 73 LYS A CA 1
ATOM 581 C C . LYS A 1 73 ? 5.021 9.460 -5.183 1.00 81.31 73 LYS A C 1
ATOM 583 O O . LYS A 1 73 ? 4.148 10.318 -5.283 1.00 81.31 73 LYS A O 1
ATOM 588 N N . CYS A 1 74 ? 4.769 8.166 -5.082 1.00 88.50 74 CYS A N 1
ATOM 589 C CA . CYS A 1 74 ? 3.453 7.609 -4.843 1.00 88.50 74 CYS A CA 1
ATOM 590 C C . CYS A 1 74 ? 3.595 6.613 -3.693 1.00 88.50 74 CYS A C 1
ATOM 592 O O . CYS A 1 74 ? 4.443 5.727 -3.743 1.00 88.50 74 CYS A O 1
ATOM 594 N N . GLU A 1 75 ? 2.835 6.801 -2.625 1.00 93.38 75 GLU A N 1
ATOM 595 C CA . GLU A 1 75 ? 2.975 6.015 -1.401 1.00 93.38 75 GLU A CA 1
ATOM 596 C C . GLU A 1 75 ? 1.615 5.797 -0.739 1.00 93.38 75 GLU A C 1
ATOM 598 O O . GLU A 1 75 ? 0.675 6.561 -0.966 1.00 93.38 75 GLU A O 1
ATOM 603 N N . ILE A 1 76 ? 1.502 4.736 0.056 1.00 94.38 76 ILE A N 1
ATOM 604 C CA . ILE A 1 76 ? 0.30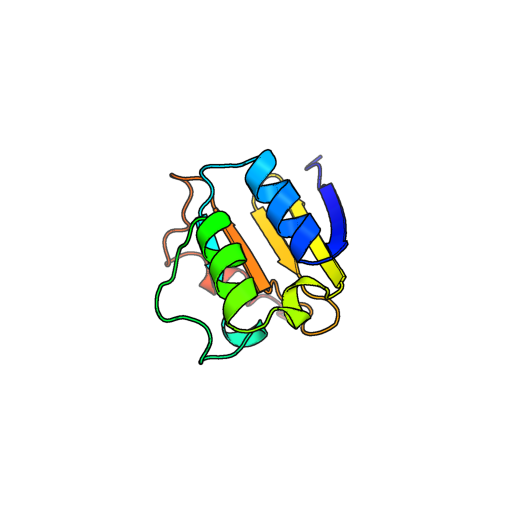9 4.432 0.846 1.00 94.38 76 ILE A CA 1
ATOM 605 C C . ILE A 1 76 ? 0.706 4.400 2.315 1.00 94.38 76 ILE A C 1
ATOM 607 O O . ILE A 1 76 ? 1.609 3.660 2.711 1.00 94.38 76 ILE A O 1
ATOM 611 N N . VAL A 1 77 ? 0.007 5.187 3.123 1.00 95.06 77 VAL A N 1
ATOM 612 C CA . VAL A 1 77 ? 0.172 5.282 4.574 1.00 95.06 77 VAL A CA 1
ATOM 613 C C . VAL A 1 77 ? -0.999 4.579 5.253 1.00 95.06 77 VAL A C 1
ATOM 615 O O . VAL A 1 77 ? -2.138 4.699 4.803 1.00 95.06 77 VAL A O 1
ATOM 618 N N . LEU A 1 78 ? -0.721 3.873 6.349 1.00 94.94 78 LEU A N 1
ATOM 619 C CA . LEU A 1 78 ? -1.731 3.307 7.243 1.00 94.94 78 LEU A CA 1
ATOM 620 C C . LEU A 1 78 ? -1.761 4.146 8.530 1.00 94.94 78 LEU A C 1
ATOM 622 O O . LEU A 1 78 ? -1.030 3.828 9.472 1.00 94.94 78 LEU A O 1
ATOM 626 N N . PRO A 1 79 ? -2.560 5.231 8.590 1.00 92.56 79 PRO A N 1
ATOM 627 C CA . PRO A 1 79 ? -2.510 6.202 9.686 1.00 92.56 79 PRO A CA 1
ATOM 628 C C . PRO A 1 79 ? -2.807 5.598 11.064 1.00 92.56 79 PRO A C 1
ATOM 630 O O . PRO A 1 79 ? -2.331 6.117 12.068 1.00 92.56 79 PRO A O 1
ATOM 633 N N . GLY A 1 80 ? -3.553 4.490 11.126 1.00 91.44 80 GLY A N 1
ATOM 634 C CA . GLY A 1 80 ? -3.807 3.765 12.374 1.00 91.44 80 GLY A CA 1
ATOM 635 C C . GLY A 1 80 ? -2.601 2.991 12.921 1.00 91.44 80 GLY A C 1
ATOM 636 O O . GLY A 1 80 ? -2.623 2.583 14.078 1.00 91.44 80 GLY A O 1
ATOM 637 N N . ARG A 1 81 ? -1.552 2.790 12.111 1.00 90.31 81 ARG A N 1
ATOM 638 C CA . ARG A 1 81 ? -0.369 1.989 12.463 1.00 90.31 81 ARG A CA 1
ATOM 639 C C . ARG A 1 81 ? 0.901 2.814 12.561 1.00 90.31 81 ARG A C 1
ATOM 641 O O . ARG A 1 81 ? 1.680 2.628 13.489 1.00 90.31 81 ARG A O 1
ATOM 648 N N . SER A 1 82 ? 1.135 3.692 11.590 1.00 91.56 82 SER A N 1
ATOM 649 C CA . SER A 1 82 ? 2.375 4.458 11.505 1.00 91.56 82 SER A CA 1
ATOM 650 C C . SER A 1 82 ? 2.182 5.741 10.697 1.00 91.56 82 SER A C 1
ATOM 652 O O . SER A 1 82 ? 1.441 5.734 9.711 1.00 91.56 82 SER A O 1
ATOM 654 N N . PRO A 1 83 ? 2.880 6.836 11.052 1.00 88.69 83 PRO A N 1
ATOM 655 C CA . PRO A 1 83 ? 2.971 8.012 10.190 1.00 88.69 83 PRO A CA 1
ATOM 656 C C . PRO A 1 83 ? 3.847 7.764 8.950 1.00 88.69 83 PRO A C 1
ATOM 658 O O . PRO A 1 83 ? 3.847 8.577 8.027 1.00 88.69 83 PRO A O 1
ATOM 661 N N . HIS A 1 84 ? 4.613 6.670 8.921 1.00 91.25 84 HIS A N 1
ATOM 662 C CA . HIS A 1 84 ? 5.440 6.298 7.780 1.00 91.25 84 HIS A CA 1
ATOM 663 C C . HIS A 1 84 ? 4.641 5.490 6.747 1.00 91.25 84 HIS A C 1
ATOM 665 O O . HIS A 1 84 ? 3.722 4.752 7.115 1.00 91.25 84 HIS A O 1
ATOM 671 N N . PRO A 1 85 ? 5.000 5.573 5.454 1.00 91.94 85 PRO A N 1
ATOM 672 C CA . PRO A 1 85 ? 4.360 4.768 4.425 1.00 91.94 85 PRO A CA 1
ATOM 673 C C . PRO A 1 85 ? 4.499 3.275 4.705 1.00 91.94 85 PRO A C 1
ATOM 675 O O . PRO A 1 85 ? 5.590 2.793 5.005 1.00 91.94 85 PRO A O 1
ATOM 678 N N . ALA A 1 86 ? 3.393 2.549 4.568 1.00 92.31 86 ALA A N 1
ATOM 679 C CA . ALA A 1 86 ? 3.375 1.091 4.561 1.00 92.31 86 ALA A CA 1
ATOM 680 C C . ALA A 1 86 ? 3.802 0.536 3.194 1.00 92.31 86 ALA A C 1
ATOM 682 O O . ALA A 1 86 ? 4.347 -0.564 3.112 1.00 92.31 86 ALA A O 1
ATOM 683 N N . PHE A 1 87 ? 3.568 1.304 2.125 1.00 92.00 87 PHE A N 1
ATOM 684 C CA . PHE A 1 87 ? 3.887 0.911 0.759 1.00 92.00 87 PHE A CA 1
ATOM 685 C C . PHE A 1 87 ? 4.455 2.089 -0.035 1.00 92.00 87 PHE A C 1
ATOM 687 O O . PHE A 1 87 ? 3.870 3.173 -0.034 1.00 92.00 87 PHE A O 1
ATOM 694 N N . TRP A 1 88 ? 5.538 1.858 -0.775 1.00 91.88 88 TRP A N 1
ATOM 695 C CA . TRP A 1 88 ? 6.057 2.793 -1.779 1.00 91.88 88 TRP A CA 1
ATOM 696 C C . TRP A 1 88 ? 5.819 2.253 -3.177 1.00 91.88 88 TRP A C 1
ATOM 698 O O . TRP A 1 88 ? 6.023 1.070 -3.434 1.00 91.88 88 TRP A O 1
ATOM 708 N N . LEU A 1 89 ? 5.386 3.122 -4.083 1.00 89.69 89 LEU A N 1
ATOM 709 C CA . LEU A 1 89 ? 5.029 2.769 -5.443 1.00 89.69 89 LEU A CA 1
ATOM 710 C C . LEU A 1 89 ? 6.017 3.385 -6.420 1.00 89.69 89 LEU A C 1
ATOM 712 O O . LEU A 1 89 ? 6.187 4.602 -6.488 1.00 89.69 89 LEU A O 1
ATOM 716 N N . TYR A 1 90 ? 6.609 2.523 -7.233 1.00 86.50 90 TYR A N 1
ATOM 717 C CA . TYR A 1 90 ? 7.600 2.881 -8.228 1.00 86.50 90 TYR A CA 1
ATOM 718 C C . TYR A 1 90 ? 7.089 2.550 -9.620 1.00 86.50 90 TYR A C 1
ATOM 720 O O . TYR A 1 90 ? 6.621 1.441 -9.898 1.00 86.50 90 TYR A O 1
ATOM 728 N N . HIS A 1 91 ? 7.226 3.507 -10.532 1.00 78.94 91 HIS A N 1
ATOM 729 C CA . HIS A 1 91 ? 7.051 3.230 -11.949 1.00 78.94 91 HIS A CA 1
ATOM 730 C C . HIS A 1 91 ? 8.192 2.338 -12.443 1.00 78.94 91 HIS A C 1
ATOM 732 O O . HIS A 1 91 ? 9.351 2.498 -12.052 1.00 78.94 91 HIS A O 1
ATOM 738 N N . ARG A 1 92 ? 7.873 1.398 -13.334 1.00 66.12 92 ARG A N 1
ATOM 739 C CA . ARG A 1 92 ? 8.855 0.490 -13.933 1.00 66.12 92 ARG A CA 1
ATOM 740 C C . ARG A 1 92 ? 9.889 1.311 -14.723 1.00 66.12 92 ARG A C 1
ATOM 742 O O . ARG A 1 92 ? 9.570 1.829 -15.786 1.00 66.12 92 ARG A O 1
ATOM 749 N N . GLY A 1 93 ? 11.099 1.454 -14.177 1.00 60.59 93 GLY A N 1
ATOM 750 C CA . GLY A 1 93 ? 12.181 2.285 -14.732 1.00 60.59 93 GLY A CA 1
ATOM 751 C C . GLY A 1 93 ? 12.583 3.498 -13.879 1.00 60.59 93 GLY A C 1
ATOM 752 O O . GLY A 1 93 ? 13.624 4.083 -14.145 1.00 60.59 93 GLY A O 1
ATOM 753 N N . ASN A 1 94 ? 11.813 3.835 -12.839 1.00 62.69 94 ASN A N 1
ATOM 754 C CA . ASN A 1 94 ? 12.129 4.882 -11.860 1.00 62.69 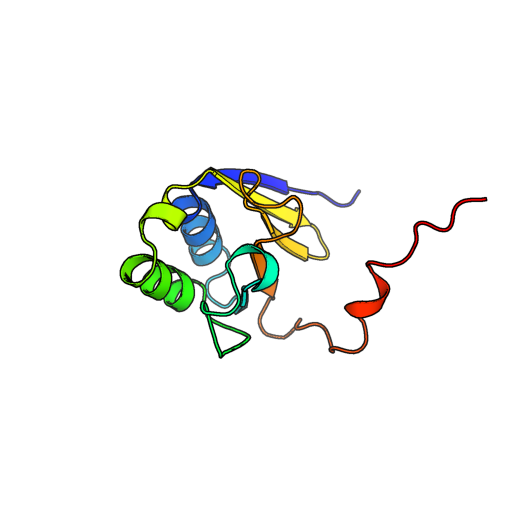94 ASN A CA 1
ATOM 755 C C . ASN A 1 94 ? 12.240 4.280 -10.449 1.00 62.69 94 ASN A C 1
ATOM 757 O O . ASN A 1 94 ? 11.557 4.700 -9.515 1.00 62.69 94 ASN A O 1
ATOM 761 N N . MET A 1 95 ? 13.031 3.211 -10.327 1.00 62.72 95 MET A N 1
ATOM 762 C CA . MET A 1 95 ? 13.374 2.669 -9.015 1.00 62.72 95 MET A CA 1
ATOM 763 C C . MET A 1 95 ? 14.514 3.511 -8.440 1.00 62.72 95 MET A C 1
ATOM 765 O O . MET A 1 95 ? 15.486 3.741 -9.164 1.00 62.72 95 MET A O 1
ATOM 769 N N . PRO A 1 96 ? 14.420 3.974 -7.184 1.00 60.59 96 PRO A N 1
ATOM 770 C CA . PRO A 1 96 ? 15.499 4.725 -6.571 1.00 60.59 96 PRO A CA 1
ATOM 771 C C . PRO A 1 96 ? 16.745 3.843 -6.514 1.00 60.59 96 PRO A C 1
ATOM 773 O O . PRO A 1 96 ? 16.696 2.704 -6.035 1.00 60.59 96 PRO A O 1
ATOM 776 N N . ASP A 1 97 ? 17.867 4.369 -7.000 1.00 54.62 97 ASP A N 1
ATOM 777 C CA . ASP A 1 97 ? 19.157 3.761 -6.713 1.00 54.62 97 ASP A CA 1
ATOM 778 C C . ASP A 1 97 ? 19.378 3.860 -5.194 1.00 54.62 97 ASP A C 1
ATOM 780 O O . ASP A 1 97 ? 19.138 4.906 -4.578 1.00 54.62 97 ASP A O 1
ATOM 784 N N . ARG A 1 98 ? 19.751 2.751 -4.543 1.00 50.81 98 ARG A N 1
ATOM 785 C CA . ARG A 1 98 ? 19.727 2.618 -3.065 1.00 50.81 98 ARG A CA 1
ATOM 786 C C . ARG A 1 98 ? 20.636 3.623 -2.343 1.00 50.81 98 ARG A C 1
ATOM 788 O O . ARG A 1 98 ? 20.574 3.732 -1.121 1.00 50.81 98 ARG A O 1
ATOM 795 N N . THR A 1 99 ? 21.465 4.356 -3.071 1.00 49.00 99 THR A N 1
ATOM 796 C CA . THR A 1 99 ? 22.336 5.423 -2.575 1.00 49.00 99 THR A CA 1
ATOM 797 C C . THR A 1 99 ? 21.589 6.674 -2.104 1.00 49.00 99 THR A C 1
ATOM 799 O O . THR A 1 99 ? 22.158 7.427 -1.314 1.00 49.00 99 THR A O 1
ATOM 802 N N . GLU A 1 100 ? 20.337 6.901 -2.518 1.00 45.72 100 GLU A N 1
ATOM 803 C CA . GLU A 1 100 ? 19.632 8.163 -2.217 1.00 45.72 100 GLU A CA 1
ATOM 804 C C . GLU A 1 100 ? 18.585 8.068 -1.095 1.00 45.72 100 GLU A C 1
ATOM 806 O O . GLU A 1 100 ? 18.268 9.073 -0.457 1.00 45.72 100 GLU A O 1
ATOM 811 N N . VAL A 1 101 ? 18.094 6.867 -0.770 1.00 46.88 101 VAL A N 1
ATOM 812 C CA . VAL A 1 101 ? 16.967 6.696 0.171 1.00 46.88 101 VAL A CA 1
ATOM 813 C C . VAL A 1 101 ? 17.364 6.988 1.630 1.00 46.88 101 VAL A C 1
ATOM 815 O O . VAL A 1 101 ? 16.544 7.459 2.412 1.00 46.88 101 VAL A O 1
ATOM 818 N N . HIS A 1 102 ? 18.644 6.835 1.993 1.00 44.88 102 HIS A N 1
ATOM 819 C CA . HIS A 1 102 ? 19.131 7.168 3.342 1.00 44.88 102 HIS A CA 1
ATOM 820 C C . HIS A 1 102 ? 19.339 8.669 3.600 1.00 44.88 102 HIS A C 1
ATOM 822 O O . HIS A 1 102 ? 19.558 9.051 4.748 1.00 44.88 102 HIS A O 1
ATOM 828 N N . LYS A 1 103 ? 19.274 9.544 2.585 1.00 37.72 103 LYS A N 1
ATOM 829 C CA . LYS A 1 103 ? 19.490 10.988 2.795 1.00 37.72 103 LYS A CA 1
ATOM 830 C C . LYS A 1 103 ? 18.218 11.783 3.094 1.00 37.72 103 LYS A C 1
ATOM 832 O O . LYS A 1 103 ? 18.323 12.907 3.569 1.00 37.72 103 LYS A O 1
ATOM 837 N N . ALA A 1 104 ? 17.030 11.220 2.872 1.00 43.16 104 ALA A N 1
ATOM 838 C CA . ALA A 1 104 ? 15.774 11.957 3.035 1.00 43.16 104 ALA A CA 1
ATOM 839 C C . ALA A 1 104 ? 15.154 11.879 4.447 1.00 43.16 104 ALA A C 1
ATOM 841 O O . ALA A 1 104 ? 14.169 12.564 4.705 1.00 43.16 104 ALA A O 1
ATOM 842 N N . GLN A 1 105 ? 15.713 11.084 5.370 1.00 46.50 105 GLN A N 1
ATOM 843 C CA . GLN A 1 105 ? 15.182 10.927 6.739 1.00 46.50 105 GLN A CA 1
ATOM 844 C C . GLN A 1 105 ? 16.058 11.544 7.844 1.00 46.50 105 GLN A C 1
ATOM 846 O O . GLN A 1 105 ? 15.755 11.384 9.021 1.00 46.50 105 GLN A O 1
ATOM 851 N N . GLY A 1 106 ? 17.108 12.292 7.497 1.00 42.56 106 GLY A N 1
ATOM 852 C CA . GLY A 1 106 ? 18.004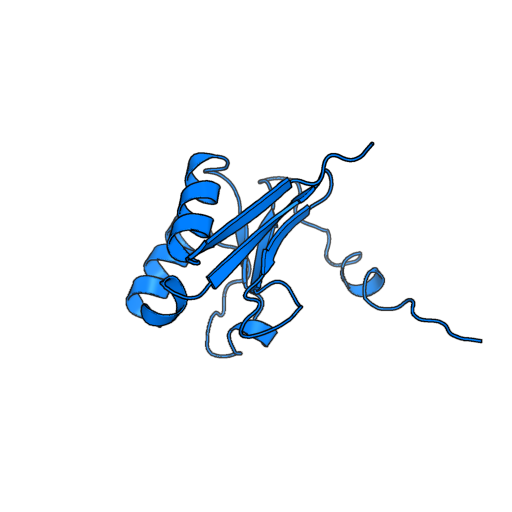 12.914 8.475 1.00 42.56 106 GLY A CA 1
ATOM 853 C C . GLY A 1 106 ? 18.297 14.371 8.153 1.00 42.56 106 GLY A C 1
ATOM 854 O O . GLY A 1 106 ? 19.368 14.679 7.648 1.00 42.56 106 GLY A O 1
ATOM 855 N N . SER A 1 107 ? 17.354 15.273 8.425 1.00 43.19 107 SER A N 1
ATOM 856 C CA . SER A 1 107 ? 17.622 16.715 8.552 1.00 43.19 107 SER A CA 1
ATOM 857 C C . SER A 1 107 ? 16.538 17.378 9.408 1.00 43.19 107 SER A C 1
ATOM 859 O O . SER A 1 107 ? 15.760 18.203 8.942 1.00 43.19 107 SER A O 1
ATOM 861 N N . GLN A 1 108 ? 16.475 16.995 10.683 1.00 41.75 108 GLN A N 1
ATOM 862 C CA . GLN A 1 108 ? 16.159 17.954 11.739 1.00 41.75 108 GLN A CA 1
ATOM 863 C C . GLN A 1 108 ? 17.474 18.240 12.461 1.00 41.75 108 GLN A C 1
ATOM 865 O O . GLN A 1 108 ? 17.818 17.586 13.439 1.00 41.75 108 GLN A O 1
ATOM 870 N N . GLU A 1 109 ? 18.244 19.174 11.910 1.00 41.16 109 GLU A N 1
ATOM 871 C CA . GLU A 1 109 ? 19.320 19.837 12.638 1.00 41.16 109 GLU A CA 1
ATOM 872 C C . GLU A 1 109 ? 18.672 21.047 13.321 1.00 41.16 109 GLU A C 1
ATOM 874 O O . GLU A 1 109 ? 18.218 21.983 12.661 1.00 41.16 109 GLU A O 1
ATOM 879 N N . ALA A 1 110 ? 18.507 20.954 14.639 1.00 37.31 110 ALA A N 1
ATOM 880 C CA . ALA A 1 110 ? 18.101 22.067 15.482 1.00 37.31 110 ALA A CA 1
ATOM 881 C C . ALA A 1 110 ? 19.359 22.816 15.949 1.00 37.31 110 ALA A C 1
ATOM 883 O O . ALA A 1 110 ? 20.308 22.156 16.378 1.00 37.31 110 ALA A O 1
ATOM 884 N N . PRO A 1 111 ? 19.379 24.154 15.915 1.00 54.34 111 PRO A N 1
ATOM 885 C CA . PRO A 1 111 ? 20.129 24.947 16.877 1.00 54.34 111 PRO A CA 1
ATOM 886 C C . PRO A 1 111 ? 19.330 25.172 18.170 1.00 54.34 111 PRO A C 1
ATOM 888 O O . PRO A 1 111 ? 18.085 25.311 18.096 1.00 54.34 111 PRO A O 1
#

Radius of gyration: 14.22 Å; chains: 1; bounding box: 33×40×32 Å

Foldseek 3Di:
DWDKDKDKAFQQVVLVVCCVVAVQKWKAFDCVQVNPVQDDDGIDGSVVVNVSCVVPPVVSRRAMKMWIDTPQWTFICRVVGDPDGRMTIDHDPRDDDPVPPVPPPDDPPDD

Sequence (111 aa):
MSNMMEFEDTLRNCLQAVQSRFPTNLIEVNQDVLGERVFSLRYRSTLEVVAWLEHTDPALLEEPAKVVVSAQKCEIVLPGRSPHPAFWLYHRGNMPDRTEVHKAQGSQEAP

pLDDT: mean 79.44, std 17.2, range [37.31, 96.94]